Protein AF-A0A3C1Y4C7-F1 (afdb_monomer)

Solvent-accessible surface area (backbone atoms only — not comparable to full-atom values): 6800 Å² total; per-residue (Å²): 131,57,76,66,61,51,52,53,52,56,49,43,70,76,34,81,75,38,45,63,33,35,39,35,47,35,66,84,51,54,70,70,48,50,50,50,51,57,73,70,28,43,69,40,56,28,50,71,52,79,93,37,50,93,41,32,89,37,38,46,29,38,34,31,57,73,66,82,89,53,72,65,55,51,50,50,44,55,52,52,47,52,69,62,54,57,89,49,60,70,48,80,44,79,35,72,57,55,69,70,60,44,32,52,55,54,24,56,66,75,57,82,67,47,100,84,69,92

Sequence (118 aa):
MNPFSESVVDELRRLPDHGLTAIIEMARLKTDVRRQLMERFSGWPLLQRRELENLREIGPWLFAPSAQNNLQRQYDFLCDVADIAGDAICVWLTSAMSPPQLAEHLGNATTAKGPDGA

Structure (mmCIF, N/CA/C/O backbone):
data_AF-A0A3C1Y4C7-F1
#
_entry.id   AF-A0A3C1Y4C7-F1
#
loop_
_atom_site.group_PDB
_atom_site.id
_atom_site.type_symbol
_atom_site.label_atom_id
_atom_site.label_alt_id
_atom_site.label_comp_id
_atom_site.label_asym_id
_atom_site.label_entity_id
_atom_site.label_seq_id
_atom_site.pdbx_PDB_ins_code
_atom_site.Cartn_x
_atom_site.Cartn_y
_atom_site.Cartn_z
_atom_site.occupancy
_atom_site.B_iso_or_equiv
_atom_site.auth_seq_id
_atom_site.auth_comp_id
_atom_site.auth_asym_id
_atom_site.auth_atom_id
_atom_site.pdbx_PDB_model_num
ATOM 1 N N . MET A 1 1 ? 3.844 -20.714 -7.694 1.00 62.25 1 MET A N 1
ATOM 2 C CA . MET A 1 1 ? 3.335 -19.331 -7.617 1.00 62.25 1 MET A CA 1
ATOM 3 C C . MET A 1 1 ? 1.820 -19.423 -7.750 1.00 62.25 1 MET A C 1
ATOM 5 O O . MET A 1 1 ? 1.367 -20.349 -8.412 1.00 62.25 1 MET A O 1
ATOM 9 N N . ASN A 1 2 ? 1.028 -18.614 -7.041 1.00 82.00 2 ASN A N 1
ATOM 10 C CA . ASN A 1 2 ? -0.428 -18.666 -7.233 1.00 82.00 2 ASN A CA 1
ATOM 11 C C . ASN A 1 2 ? -0.803 -17.914 -8.538 1.00 82.00 2 ASN A C 1
ATOM 13 O O . ASN A 1 2 ? -0.028 -17.052 -8.967 1.00 82.00 2 ASN A O 1
ATOM 17 N N . PRO A 1 3 ? -1.959 -18.205 -9.170 1.00 87.56 3 PRO A N 1
ATOM 18 C CA . PRO A 1 3 ? -2.331 -17.591 -10.451 1.00 87.56 3 PRO A CA 1
ATOM 19 C C . PRO A 1 3 ? -2.416 -16.059 -10.405 1.00 87.56 3 PRO A C 1
ATOM 21 O O . PRO A 1 3 ? -2.168 -15.381 -11.399 1.00 87.56 3 PRO A O 1
ATOM 24 N N . PHE A 1 4 ? -2.746 -15.500 -9.238 1.00 87.12 4 PHE A N 1
ATOM 25 C CA . PHE A 1 4 ? -2.799 -14.057 -9.038 1.00 87.12 4 PHE A CA 1
ATOM 26 C C . PHE A 1 4 ? -1.399 -13.431 -9.108 1.00 87.12 4 PHE A C 1
ATOM 28 O O . PHE A 1 4 ? -1.180 -12.499 -9.879 1.00 87.12 4 PHE A O 1
ATOM 35 N N . SER A 1 5 ? -0.427 -13.976 -8.378 1.00 86.38 5 SER A N 1
ATOM 36 C CA . SER A 1 5 ? 0.955 -13.502 -8.387 1.00 86.38 5 SER A CA 1
ATOM 37 C C . SER A 1 5 ? 1.600 -13.615 -9.765 1.00 86.38 5 SER A C 1
ATOM 39 O O . SER A 1 5 ? 2.322 -12.705 -10.163 1.00 86.38 5 SER A O 1
ATOM 41 N N . GLU A 1 6 ? 1.294 -14.673 -10.520 1.00 89.75 6 GLU A N 1
ATOM 42 C CA . GLU A 1 6 ? 1.730 -14.799 -11.918 1.00 89.75 6 GLU A CA 1
ATOM 43 C C . GLU A 1 6 ? 1.168 -13.660 -12.777 1.00 89.75 6 GLU A C 1
ATOM 45 O O . GLU A 1 6 ? 1.924 -12.999 -13.489 1.00 89.75 6 GLU A O 1
ATOM 50 N N . SER A 1 7 ? -0.129 -13.356 -12.642 1.00 92.00 7 SER A N 1
ATOM 51 C CA . SER A 1 7 ? -0.765 -12.276 -13.406 1.00 92.00 7 SER A CA 1
ATOM 52 C C . SER A 1 7 ? -0.153 -10.895 -13.127 1.00 92.00 7 SER A C 1
ATOM 54 O O . SER A 1 7 ? 0.093 -10.139 -14.068 1.00 92.00 7 SER A O 1
ATOM 56 N N . VAL A 1 8 ? 0.175 -10.600 -11.862 1.00 90.81 8 VAL A N 1
ATOM 57 C CA . VAL A 1 8 ? 0.818 -9.340 -11.451 1.00 90.81 8 VAL A CA 1
ATOM 58 C C . VAL A 1 8 ? 2.234 -9.237 -12.021 1.00 90.81 8 VAL A C 1
ATOM 60 O O . VAL A 1 8 ? 2.617 -8.201 -12.563 1.00 90.81 8 VAL A O 1
ATOM 63 N N . VAL A 1 9 ? 3.021 -10.315 -11.946 1.00 90.62 9 VAL A N 1
ATOM 64 C CA . VAL A 1 9 ? 4.388 -10.344 -12.491 1.00 90.62 9 VAL A CA 1
ATOM 65 C C . VAL A 1 9 ? 4.382 -10.180 -14.010 1.00 90.62 9 VAL A C 1
ATOM 67 O O . VAL A 1 9 ? 5.215 -9.452 -14.555 1.00 90.62 9 VAL A O 1
ATOM 70 N N . ASP A 1 10 ? 3.449 -10.831 -14.702 1.00 92.69 10 ASP A N 1
ATOM 71 C CA . ASP A 1 10 ? 3.309 -10.714 -16.152 1.00 92.69 10 ASP A CA 1
ATOM 72 C C . ASP A 1 10 ? 2.906 -9.302 -16.581 1.00 92.69 10 ASP 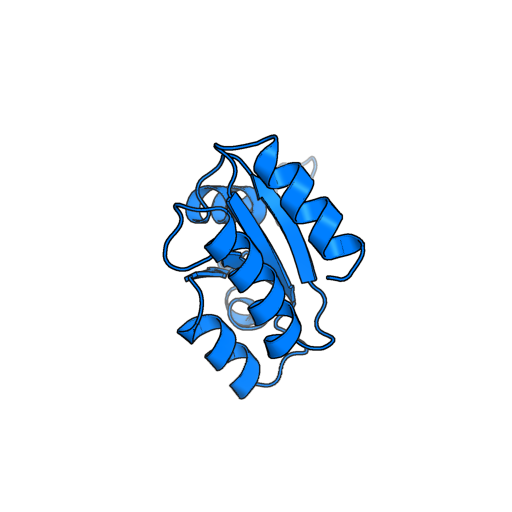A C 1
ATOM 74 O O . ASP A 1 10 ? 3.377 -8.814 -17.610 1.00 92.69 10 ASP A O 1
ATOM 78 N N . GLU A 1 11 ? 2.071 -8.625 -15.797 1.00 92.44 11 GLU A N 1
ATOM 79 C CA . GLU A 1 11 ? 1.728 -7.224 -16.019 1.00 92.44 11 GLU A CA 1
ATOM 80 C C . GLU A 1 11 ? 2.935 -6.301 -15.830 1.00 92.44 11 GLU A C 1
ATOM 82 O O . GLU A 1 11 ? 3.261 -5.535 -16.738 1.00 92.44 11 GLU A O 1
ATOM 87 N N . LEU A 1 12 ? 3.662 -6.429 -14.718 1.00 91.62 12 LEU A N 1
ATOM 88 C CA . LEU A 1 12 ? 4.873 -5.646 -14.452 1.00 91.62 12 LEU A CA 1
ATOM 89 C C . LEU A 1 12 ? 5.955 -5.865 -15.515 1.00 91.62 12 LEU A C 1
ATOM 91 O O . LEU A 1 12 ? 6.662 -4.933 -15.888 1.00 91.62 12 LEU A O 1
ATOM 95 N N . ARG A 1 13 ? 6.066 -7.081 -16.067 1.00 92.31 13 ARG A N 1
ATOM 96 C CA . ARG A 1 13 ? 6.992 -7.360 -17.174 1.00 92.31 13 ARG A CA 1
ATOM 97 C C . ARG A 1 13 ? 6.623 -6.588 -18.447 1.00 92.31 13 ARG A C 1
ATOM 99 O O . ARG A 1 13 ? 7.518 -6.219 -19.203 1.00 92.31 13 ARG A O 1
ATOM 106 N N . ARG A 1 14 ? 5.330 -6.348 -18.694 1.00 93.69 14 ARG A N 1
ATOM 107 C CA . ARG A 1 14 ? 4.845 -5.535 -19.825 1.00 93.69 14 ARG A CA 1
ATOM 108 C C . ARG A 1 14 ? 4.977 -4.030 -19.575 1.00 93.69 14 ARG A C 1
ATOM 110 O O . ARG A 1 14 ? 4.961 -3.268 -20.537 1.00 93.69 14 ARG A O 1
ATOM 117 N N . LEU A 1 15 ? 5.107 -3.616 -18.316 1.00 91.69 15 LEU A N 1
ATOM 118 C CA . LEU A 1 15 ? 5.131 -2.222 -17.874 1.00 91.69 15 LEU A CA 1
ATOM 119 C C . LEU A 1 15 ? 6.435 -1.915 -17.108 1.00 91.69 15 LEU A C 1
ATOM 121 O O . LEU A 1 15 ? 6.402 -1.734 -15.892 1.00 91.69 15 LEU A O 1
ATOM 125 N N . PRO A 1 16 ? 7.595 -1.841 -17.789 1.00 87.12 16 PRO A N 1
ATOM 126 C CA . PRO A 1 16 ? 8.902 -1.729 -17.130 1.00 87.12 16 PRO A CA 1
ATOM 127 C C . PRO A 1 16 ? 9.082 -0.441 -16.312 1.00 87.12 16 PRO A C 1
ATOM 129 O O . PRO A 1 16 ? 9.854 -0.435 -15.356 1.00 87.12 16 PRO A O 1
ATOM 132 N N . ASP A 1 17 ? 8.344 0.617 -16.655 1.00 89.88 17 ASP A N 1
ATOM 133 C CA . ASP A 1 17 ? 8.361 1.900 -15.943 1.00 89.88 17 ASP A CA 1
ATOM 134 C C . ASP A 1 17 ? 7.335 1.963 -14.795 1.00 89.88 17 ASP A C 1
ATOM 136 O O . ASP A 1 17 ? 7.155 3.017 -14.188 1.00 89.88 17 ASP A O 1
ATOM 140 N N . HIS A 1 18 ? 6.617 0.867 -14.517 1.00 92.50 18 HIS A N 1
ATOM 141 C CA . HIS A 1 18 ? 5.621 0.806 -13.447 1.00 92.50 18 HIS A CA 1
ATOM 142 C C . HIS A 1 18 ? 6.153 0.059 -12.222 1.00 92.50 18 HIS A C 1
ATOM 144 O O . HIS A 1 18 ? 6.844 -0.960 -12.312 1.00 92.50 18 HIS A O 1
ATOM 150 N N . GLY A 1 19 ? 5.781 0.570 -11.051 1.00 92.81 19 GLY A N 1
ATOM 151 C CA . GLY A 1 19 ? 6.015 -0.066 -9.764 1.00 92.81 19 GLY A CA 1
ATOM 152 C C . GLY A 1 19 ? 4.737 -0.663 -9.184 1.00 92.81 19 GLY A C 1
ATOM 153 O O . GLY A 1 19 ? 3.648 -0.104 -9.328 1.00 92.81 19 GLY A O 1
ATOM 154 N N . LEU A 1 20 ? 4.891 -1.783 -8.485 1.00 95.44 20 LEU A N 1
ATOM 155 C CA . LEU A 1 20 ? 3.868 -2.401 -7.660 1.00 95.44 20 LEU A CA 1
ATOM 156 C C . LEU A 1 20 ? 3.782 -1.694 -6.308 1.00 95.44 20 LEU A C 1
ATOM 158 O O . LEU A 1 20 ? 4.788 -1.487 -5.624 1.00 95.44 20 LEU A O 1
ATOM 162 N N . THR A 1 21 ? 2.558 -1.377 -5.911 1.00 96.56 21 THR A N 1
ATOM 163 C CA . THR A 1 21 ? 2.211 -0.860 -4.588 1.00 96.56 21 THR A CA 1
ATOM 164 C C . THR A 1 21 ? 1.007 -1.615 -4.036 1.00 96.56 21 THR A C 1
ATOM 166 O O . THR A 1 21 ? 0.255 -2.241 -4.789 1.00 96.56 21 THR A O 1
ATOM 169 N N . ALA A 1 22 ? 0.833 -1.575 -2.718 1.00 96.69 22 ALA A N 1
ATOM 170 C CA . ALA A 1 22 ? -0.294 -2.195 -2.033 1.00 96.69 22 ALA A CA 1
ATOM 171 C C . ALA A 1 22 ? -0.991 -1.177 -1.133 1.00 96.69 22 ALA A C 1
ATOM 173 O O . ALA A 1 22 ? -0.335 -0.534 -0.318 1.00 96.69 22 ALA A O 1
ATOM 174 N N . ILE A 1 23 ? -2.310 -1.048 -1.239 1.00 96.94 23 ILE A N 1
ATOM 175 C CA . ILE A 1 23 ? -3.120 -0.393 -0.212 1.00 96.94 23 ILE A CA 1
ATOM 176 C C . ILE A 1 23 ? -3.517 -1.457 0.802 1.00 96.94 23 ILE A C 1
ATOM 178 O O . ILE A 1 23 ? -4.119 -2.462 0.426 1.00 96.94 23 ILE A O 1
ATOM 182 N N . ILE A 1 24 ? -3.201 -1.232 2.073 1.00 96.62 24 ILE A N 1
ATOM 183 C CA . ILE A 1 24 ? -3.504 -2.156 3.167 1.00 96.62 24 ILE A CA 1
ATOM 184 C C . ILE A 1 24 ? -4.397 -1.443 4.182 1.00 96.62 24 ILE A C 1
ATOM 186 O O . ILE A 1 24 ? -4.063 -0.354 4.650 1.00 96.62 24 ILE A O 1
ATOM 190 N N . GLU A 1 25 ? -5.530 -2.060 4.521 1.00 94.75 25 GLU A N 1
ATOM 191 C CA . GLU A 1 25 ? -6.391 -1.614 5.622 1.00 94.75 25 GLU A CA 1
ATOM 192 C C . GLU A 1 25 ? -5.746 -1.965 6.968 1.00 94.75 25 GLU A C 1
ATOM 194 O O . GLU A 1 25 ? -5.671 -3.136 7.356 1.00 94.75 25 GLU A O 1
ATOM 199 N N . MET A 1 26 ? -5.286 -0.949 7.699 1.00 95.25 26 MET A N 1
ATOM 200 C CA . MET A 1 26 ? -4.533 -1.149 8.935 1.00 95.25 26 MET A CA 1
ATOM 201 C C . MET A 1 26 ? -5.444 -1.412 10.141 1.00 95.25 26 MET A C 1
ATOM 203 O O . MET A 1 26 ? -4.983 -1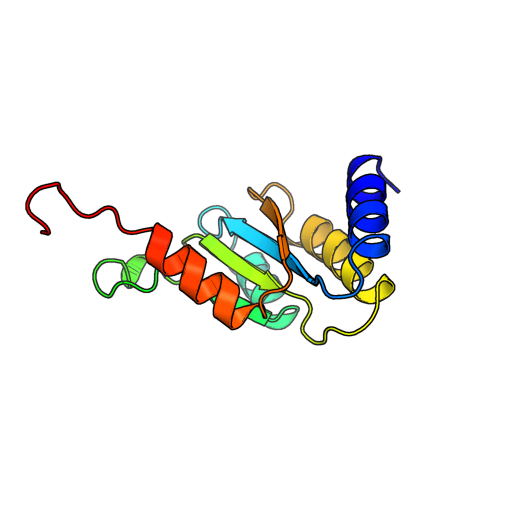.995 11.123 1.00 95.25 26 MET 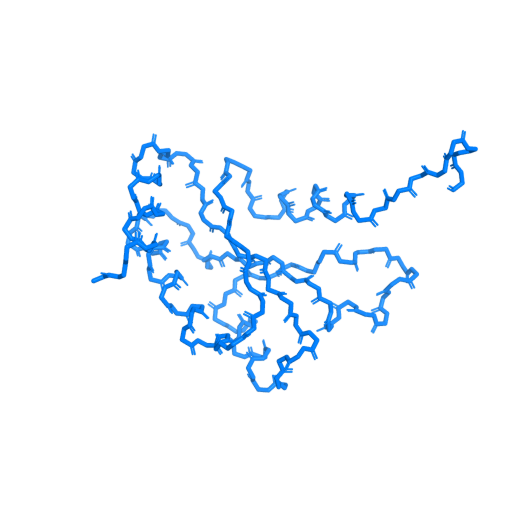A O 1
ATOM 207 N N . ALA A 1 27 ? -6.735 -1.059 10.095 1.00 92.31 27 ALA A N 1
ATOM 208 C CA . ALA A 1 27 ? -7.606 -1.016 11.275 1.00 92.31 27 ALA A CA 1
ATOM 209 C C . ALA A 1 27 ? -7.757 -2.379 11.957 1.00 92.31 27 ALA A C 1
ATOM 211 O O . ALA A 1 27 ? -7.844 -2.465 13.183 1.00 92.31 27 ALA A O 1
ATOM 212 N N . ARG A 1 28 ? -7.749 -3.451 11.160 1.00 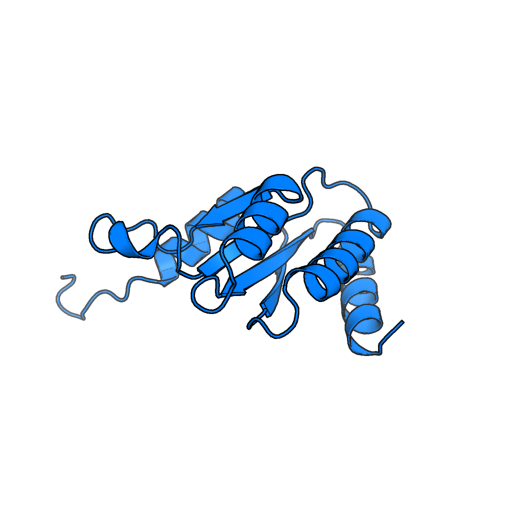87.94 28 ARG A N 1
ATOM 213 C CA . ARG A 1 28 ? -7.915 -4.834 11.630 1.00 87.94 28 ARG A CA 1
ATOM 214 C C . ARG A 1 28 ? -6.598 -5.518 11.985 1.00 87.94 28 ARG A C 1
ATOM 216 O O . ARG A 1 28 ? -6.616 -6.573 12.614 1.00 87.94 28 ARG A O 1
ATOM 223 N N . LEU A 1 29 ? -5.466 -4.919 11.624 1.00 93.38 29 LEU A N 1
ATOM 224 C CA . LEU A 1 29 ? -4.154 -5.464 11.939 1.00 93.38 29 LEU A CA 1
ATOM 225 C C . LEU A 1 29 ? -3.818 -5.262 13.415 1.00 93.38 29 LEU A C 1
ATOM 227 O O . LEU A 1 29 ? -4.070 -4.195 13.980 1.00 93.38 29 LEU A O 1
ATOM 231 N N . LYS A 1 30 ? -3.187 -6.270 14.022 1.00 93.38 30 LYS A N 1
ATOM 232 C CA . LYS A 1 30 ? -2.566 -6.147 15.348 1.00 93.38 30 LYS A CA 1
ATOM 233 C C . LYS A 1 30 ? -1.385 -5.178 15.282 1.00 93.38 30 LYS A C 1
ATOM 235 O O . LYS A 1 30 ? -0.713 -5.094 14.256 1.00 93.38 30 LYS A O 1
ATOM 240 N N . THR A 1 31 ? -1.083 -4.512 16.395 1.00 93.12 31 THR A N 1
ATOM 241 C CA . THR A 1 31 ? 0.007 -3.525 16.491 1.00 93.12 31 THR A CA 1
ATOM 242 C C . THR A 1 31 ? 1.351 -4.064 16.000 1.00 93.12 31 THR A C 1
ATOM 244 O O . THR A 1 31 ? 2.049 -3.374 15.262 1.00 93.12 31 THR A O 1
ATOM 247 N N . ASP A 1 32 ? 1.690 -5.310 16.337 1.00 94.81 32 ASP A N 1
ATOM 248 C CA . ASP A 1 32 ? 2.953 -5.925 15.912 1.00 94.81 32 ASP A CA 1
ATOM 249 C C . ASP A 1 32 ? 3.043 -6.100 14.395 1.00 94.81 32 ASP A C 1
ATOM 251 O O . ASP A 1 32 ? 4.084 -5.815 13.810 1.00 94.81 32 ASP A O 1
ATOM 255 N N . VAL A 1 33 ? 1.935 -6.480 13.751 1.00 95.00 33 VAL A N 1
ATOM 256 C CA . VAL A 1 33 ? 1.865 -6.634 12.291 1.00 95.00 33 VAL A CA 1
ATOM 257 C C . VAL A 1 33 ? 1.995 -5.277 11.601 1.00 95.00 33 VAL A C 1
ATOM 259 O O . VAL A 1 33 ? 2.742 -5.143 10.635 1.00 95.00 33 VAL A O 1
ATOM 262 N N . ARG A 1 34 ? 1.330 -4.237 12.126 1.00 95.12 34 ARG A N 1
ATOM 263 C CA . ARG A 1 34 ? 1.460 -2.870 11.591 1.00 95.12 34 ARG A CA 1
ATOM 264 C C . ARG A 1 34 ? 2.903 -2.384 11.654 1.00 95.12 34 ARG A C 1
ATOM 266 O O . ARG A 1 34 ? 3.423 -1.883 10.663 1.00 95.12 34 ARG A O 1
ATOM 273 N N . ARG A 1 35 ? 3.556 -2.574 12.803 1.00 94.62 35 ARG A N 1
ATOM 274 C CA . ARG A 1 35 ? 4.966 -2.226 12.994 1.00 94.62 35 ARG A CA 1
ATOM 275 C C . ARG A 1 35 ? 5.862 -2.977 12.012 1.00 94.62 35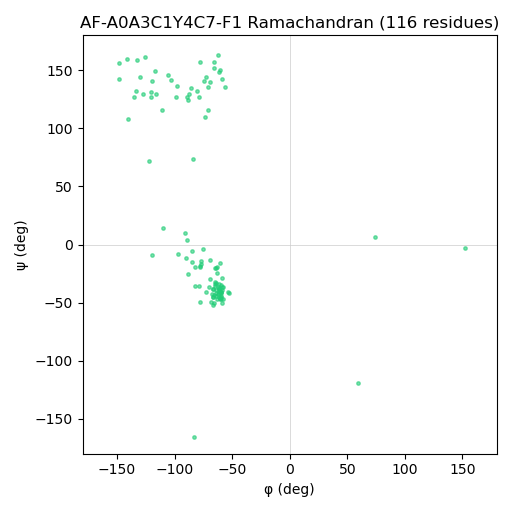 ARG A C 1
ATOM 277 O O . ARG A 1 35 ? 6.690 -2.345 11.370 1.00 94.62 35 ARG A O 1
ATOM 284 N N . GLN A 1 36 ? 5.651 -4.280 11.835 1.00 95.56 36 GLN A N 1
ATOM 285 C CA . GLN A 1 36 ? 6.427 -5.081 10.889 1.00 95.56 36 GLN A CA 1
ATOM 286 C C . GLN A 1 36 ? 6.298 -4.562 9.448 1.00 95.56 36 GLN A C 1
ATOM 288 O O . GLN A 1 36 ? 7.305 -4.457 8.751 1.00 95.56 36 GLN A O 1
ATOM 293 N N . LEU A 1 37 ? 5.092 -4.180 9.010 1.00 95.12 37 LEU A N 1
ATOM 294 C CA . LEU A 1 37 ? 4.882 -3.560 7.694 1.00 95.12 37 LEU A CA 1
ATOM 295 C C . LEU A 1 37 ? 5.649 -2.236 7.558 1.00 95.12 37 LEU A C 1
ATOM 297 O O . LEU A 1 37 ? 6.314 -2.016 6.548 1.00 95.12 37 LEU A O 1
ATOM 301 N N . MET A 1 38 ? 5.589 -1.377 8.580 1.00 93.75 38 MET A N 1
ATOM 302 C CA . MET A 1 38 ? 6.261 -0.069 8.590 1.00 93.75 38 MET A CA 1
ATOM 303 C C . MET A 1 38 ? 7.791 -0.167 8.670 1.00 93.75 38 MET A C 1
ATOM 305 O O . MET A 1 38 ? 8.484 0.714 8.172 1.00 93.75 38 MET A O 1
ATOM 309 N N . GLU A 1 39 ? 8.328 -1.216 9.294 1.00 94.31 39 GLU A N 1
ATOM 310 C CA . GLU A 1 39 ? 9.771 -1.479 9.358 1.00 94.31 39 GLU A CA 1
ATOM 311 C C . GLU A 1 39 ? 10.296 -2.104 8.059 1.00 94.31 39 GLU A C 1
ATOM 313 O O . GLU A 1 39 ? 11.423 -1.830 7.639 1.00 94.31 39 GLU A O 1
ATOM 318 N N . ARG A 1 40 ? 9.491 -2.959 7.417 1.00 94.38 40 ARG A N 1
ATOM 319 C CA . ARG A 1 40 ? 9.899 -3.718 6.231 1.00 94.38 40 ARG A CA 1
ATOM 320 C C . ARG A 1 40 ? 9.794 -2.906 4.942 1.00 94.38 40 ARG A C 1
ATOM 322 O O . ARG A 1 40 ? 10.636 -3.082 4.059 1.00 94.38 40 ARG A O 1
ATOM 329 N N . PHE A 1 41 ? 8.789 -2.041 4.833 1.00 95.50 41 PHE A N 1
ATOM 330 C CA . PHE A 1 41 ? 8.421 -1.353 3.596 1.00 95.50 41 PHE A CA 1
ATOM 331 C C . PHE A 1 41 ? 8.362 0.162 3.767 1.00 95.50 41 PHE A C 1
ATOM 333 O O . PHE A 1 41 ? 8.207 0.683 4.868 1.00 95.50 41 PHE A O 1
ATOM 340 N N . SER A 1 42 ? 8.421 0.888 2.651 1.00 95.31 42 SER A N 1
ATOM 341 C CA . SER A 1 42 ? 8.059 2.305 2.656 1.00 95.31 42 SER A CA 1
ATOM 342 C C . SER A 1 42 ? 6.539 2.434 2.641 1.00 95.31 42 SER A C 1
ATOM 344 O O . SER A 1 42 ? 5.888 1.832 1.788 1.00 95.31 42 SER A O 1
ATOM 346 N N . GLY A 1 43 ? 5.986 3.194 3.587 1.00 95.56 43 GLY A N 1
ATOM 347 C CA . GLY A 1 43 ? 4.545 3.344 3.776 1.00 95.56 43 GLY A CA 1
ATOM 348 C C . GLY A 1 43 ? 4.106 4.803 3.869 1.00 95.56 43 GLY A C 1
ATOM 349 O O . GLY A 1 43 ? 4.809 5.632 4.449 1.00 95.56 43 GLY A O 1
ATOM 350 N N . TRP A 1 44 ? 2.926 5.104 3.328 1.00 96.25 44 TRP A N 1
ATOM 351 C CA . TRP A 1 44 ? 2.313 6.431 3.344 1.00 96.25 44 TRP A CA 1
ATOM 352 C C . TRP A 1 44 ? 0.828 6.332 3.721 1.00 96.25 44 TRP A C 1
ATOM 354 O O . TRP A 1 44 ? 0.085 5.603 3.058 1.00 96.25 44 TRP A O 1
ATOM 364 N N . PRO A 1 45 ? 0.350 7.074 4.736 1.00 95.56 45 PRO A N 1
ATOM 365 C CA . PRO A 1 45 ? -1.069 7.102 5.066 1.00 95.56 45 PRO A CA 1
ATOM 366 C C . PRO A 1 45 ? -1.872 7.823 3.975 1.00 95.56 45 PRO A C 1
ATOM 368 O O . PRO A 1 45 ? -1.454 8.871 3.470 1.00 95.56 45 PRO A O 1
ATOM 371 N N . LEU A 1 46 ? -3.056 7.297 3.651 1.00 95.44 46 LEU A N 1
ATOM 372 C CA . LEU A 1 46 ? -3.946 7.910 2.656 1.00 95.44 46 LEU A CA 1
ATOM 373 C C . LEU A 1 46 ? -4.901 8.946 3.267 1.00 95.44 46 LEU A C 1
ATOM 375 O O . LEU A 1 46 ? -5.309 9.888 2.593 1.00 95.44 46 LEU A O 1
ATOM 379 N N . LEU A 1 47 ? -5.215 8.835 4.561 1.00 93.62 47 LEU A N 1
ATOM 380 C CA . LEU A 1 47 ? -6.057 9.802 5.276 1.00 93.62 47 LEU A CA 1
ATOM 381 C C . LEU A 1 47 ? -5.221 10.995 5.772 1.00 93.62 47 LEU A C 1
ATOM 383 O O . LEU A 1 47 ? -4.891 11.115 6.952 1.00 93.62 47 LEU A O 1
ATOM 387 N N . GLN A 1 48 ? -4.827 11.873 4.846 1.00 88.06 48 GLN A N 1
ATOM 388 C CA . GLN A 1 48 ? -3.922 12.999 5.135 1.00 88.06 48 GLN A CA 1
ATOM 389 C C . GLN A 1 48 ? -4.631 14.251 5.675 1.00 88.06 48 GLN A C 1
ATOM 391 O O . GLN A 1 48 ? -3.982 15.134 6.238 1.00 88.06 48 GLN A O 1
ATOM 396 N N . ARG A 1 49 ? -5.960 14.327 5.539 1.00 87.31 49 ARG A N 1
ATOM 397 C CA . ARG A 1 49 ? -6.782 15.435 6.045 1.00 87.31 49 ARG A CA 1
ATOM 398 C C . ARG A 1 49 ? -6.631 15.590 7.559 1.00 87.31 49 ARG A C 1
ATOM 400 O O . ARG A 1 49 ? -6.537 14.600 8.285 1.00 87.31 49 ARG A O 1
ATOM 407 N N . ARG A 1 50 ? -6.613 16.837 8.037 1.00 88.94 50 ARG A N 1
ATOM 408 C CA . ARG A 1 50 ? -6.438 17.152 9.464 1.00 88.94 50 ARG A CA 1
ATOM 409 C C . ARG A 1 50 ? -7.578 16.573 10.301 1.00 88.94 50 ARG A C 1
ATOM 411 O O . ARG A 1 50 ? -7.360 16.091 11.404 1.00 88.94 50 ARG A O 1
ATOM 418 N N . GLU A 1 51 ? -8.779 16.582 9.747 1.00 88.75 51 GLU A N 1
ATOM 419 C CA . GLU A 1 51 ? -10.015 16.095 10.352 1.00 88.75 51 GLU A CA 1
ATOM 420 C C . GLU A 1 51 ? -9.991 14.580 10.603 1.00 88.75 51 GLU A C 1
ATOM 422 O O . GLU A 1 51 ? -10.747 14.086 11.433 1.00 88.75 51 GLU A O 1
ATOM 427 N N . LEU A 1 52 ? -9.115 13.851 9.903 1.00 89.62 52 LEU A N 1
ATOM 428 C CA . LEU A 1 52 ? -8.963 12.397 9.992 1.00 89.62 52 LEU A CA 1
ATOM 429 C C . LEU A 1 52 ? -7.643 11.987 10.657 1.00 89.62 52 LEU A C 1
ATOM 431 O O . LEU A 1 52 ? -7.239 10.828 10.576 1.00 89.62 52 LEU A O 1
ATOM 435 N N . GLU A 1 53 ? -6.949 12.920 11.310 1.00 90.81 53 GLU A N 1
ATOM 436 C CA . GLU A 1 53 ? -5.641 12.667 11.919 1.00 90.81 53 GLU A CA 1
ATOM 437 C C . GLU A 1 53 ? -5.675 11.529 12.948 1.00 90.81 53 GLU A C 1
ATOM 439 O O . GLU A 1 53 ? -4.768 10.700 12.978 1.00 90.81 53 GLU A O 1
ATOM 444 N N . ASN A 1 54 ? -6.760 11.417 13.716 1.00 91.00 54 ASN A N 1
ATOM 445 C CA . ASN A 1 54 ? -6.974 10.335 14.681 1.00 91.00 54 ASN A CA 1
ATOM 446 C C . ASN A 1 54 ? -7.094 8.946 14.029 1.00 91.00 54 ASN A C 1
ATOM 448 O O . ASN A 1 54 ? -6.921 7.937 14.708 1.00 91.00 54 ASN A O 1
ATOM 452 N N . LEU A 1 55 ? -7.405 8.884 12.731 1.00 91.44 55 LEU A N 1
ATOM 453 C CA . LEU A 1 55 ? -7.484 7.645 11.962 1.00 91.44 55 LEU A CA 1
ATOM 454 C C . LEU A 1 55 ? -6.203 7.365 11.174 1.00 91.44 55 LEU A C 1
ATOM 456 O O . LEU A 1 55 ? -6.070 6.283 10.614 1.00 91.44 55 LEU A O 1
ATOM 460 N N . ARG A 1 56 ? -5.245 8.296 11.120 1.00 91.38 56 ARG A N 1
ATOM 461 C CA . ARG A 1 56 ? -4.083 8.201 10.227 1.00 91.38 56 ARG A CA 1
ATOM 462 C C . ARG A 1 56 ? -3.243 6.949 10.468 1.00 91.38 56 ARG A C 1
ATOM 464 O O . ARG A 1 56 ? -2.800 6.337 9.508 1.00 91.38 56 ARG A O 1
ATOM 471 N N . GLU A 1 57 ? -3.057 6.538 11.719 1.00 89.69 57 GLU A N 1
ATOM 472 C CA . GLU A 1 57 ? -2.265 5.348 12.076 1.00 89.69 57 GLU A CA 1
ATOM 473 C C . GLU A 1 57 ? -3.002 4.020 11.856 1.00 89.69 57 GLU A C 1
ATOM 475 O O . GLU A 1 57 ? -2.384 2.955 11.834 1.00 89.69 57 GLU A O 1
ATOM 480 N N . ILE A 1 58 ? -4.332 4.066 11.745 1.00 91.12 58 ILE A N 1
ATOM 481 C CA . ILE A 1 58 ? -5.180 2.871 11.716 1.00 91.12 58 ILE A CA 1
ATOM 482 C C . ILE A 1 58 ? -5.996 2.747 10.430 1.00 91.12 58 ILE A C 1
ATOM 484 O O . ILE A 1 58 ? -6.634 1.727 10.247 1.00 91.12 58 ILE A O 1
ATOM 488 N N . GLY A 1 59 ? -6.012 3.762 9.572 1.00 92.56 59 GLY A N 1
ATOM 489 C CA . GLY A 1 59 ? -6.714 3.750 8.294 1.00 92.56 59 GLY A CA 1
ATOM 490 C C . GLY A 1 59 ? -5.898 3.083 7.184 1.00 92.56 59 GLY A C 1
ATOM 491 O O . GLY A 1 59 ? -4.890 2.431 7.455 1.00 92.56 59 GLY A O 1
ATOM 492 N N . PRO A 1 60 ? -6.290 3.263 5.915 1.00 95.06 60 PRO A N 1
ATOM 493 C CA . PRO A 1 60 ? -5.577 2.681 4.790 1.00 95.06 60 PRO A CA 1
ATOM 494 C C . PRO A 1 60 ? -4.222 3.356 4.551 1.00 95.06 60 PRO A C 1
ATOM 496 O O . PRO A 1 60 ? -4.099 4.588 4.542 1.00 95.06 60 PRO A O 1
ATOM 499 N N . TRP A 1 61 ? -3.207 2.528 4.318 1.00 97.00 61 TRP A N 1
ATOM 500 C CA . TRP A 1 61 ? -1.850 2.946 3.967 1.00 97.00 61 TRP A CA 1
ATOM 501 C C . TRP A 1 61 ? -1.468 2.390 2.604 1.00 97.00 61 TRP A C 1
ATOM 503 O O . TRP A 1 61 ? -1.775 1.241 2.299 1.00 97.00 61 TRP A O 1
ATOM 513 N N . LEU A 1 62 ? -0.768 3.192 1.806 1.00 97.56 62 LEU A N 1
ATOM 514 C CA . LEU A 1 62 ? -0.071 2.722 0.616 1.00 97.56 62 LEU A CA 1
ATOM 515 C C . LEU A 1 62 ? 1.327 2.255 1.018 1.00 97.56 62 LEU A C 1
ATOM 517 O O . LEU A 1 62 ? 2.062 3.012 1.644 1.00 97.56 62 LEU A O 1
ATOM 521 N N . PHE A 1 63 ? 1.712 1.053 0.613 1.00 97.06 63 PHE A N 1
ATOM 522 C CA . PHE A 1 63 ? 3.048 0.503 0.787 1.00 97.06 63 PHE A CA 1
ATOM 523 C C . PHE A 1 63 ? 3.716 0.235 -0.556 1.00 97.06 63 PHE A C 1
ATOM 525 O O . PHE A 1 63 ? 3.061 -0.103 -1.545 1.00 97.06 63 PHE A O 1
ATOM 532 N N . ALA A 1 64 ? 5.038 0.360 -0.570 1.00 95.81 64 ALA A N 1
ATOM 533 C CA . ALA A 1 64 ? 5.885 0.029 -1.704 1.00 95.81 64 ALA A CA 1
ATOM 534 C C . ALA A 1 64 ? 7.198 -0.621 -1.233 1.00 95.81 64 ALA A C 1
ATOM 536 O O . ALA A 1 64 ? 7.614 -0.413 -0.085 1.00 95.81 64 ALA A O 1
ATOM 537 N N . PRO A 1 65 ? 7.904 -1.351 -2.117 1.00 92.81 65 PRO A N 1
ATOM 538 C CA . PRO A 1 65 ? 9.247 -1.831 -1.823 1.00 92.81 65 PRO A CA 1
ATOM 539 C C . PRO A 1 65 ? 10.175 -0.662 -1.460 1.00 92.81 65 PRO A C 1
ATOM 541 O O . PRO A 1 65 ? 10.216 0.343 -2.170 1.00 92.81 65 PRO A O 1
ATOM 544 N N . SER A 1 66 ? 10.977 -0.818 -0.404 1.00 81.81 66 SER A N 1
ATOM 545 C CA . SER A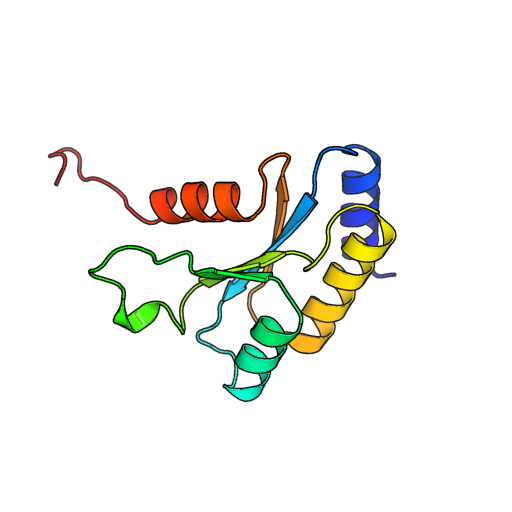 1 66 ? 11.868 0.231 0.131 1.00 81.81 66 SER A CA 1
ATOM 546 C C . SER A 1 66 ? 12.967 0.669 -0.846 1.00 81.81 66 SER A C 1
ATOM 548 O O . SER A 1 66 ? 13.549 1.740 -0.705 1.00 81.81 66 SER A O 1
ATOM 550 N N . ALA A 1 67 ? 13.255 -0.160 -1.851 1.00 73.44 67 ALA A N 1
ATOM 551 C CA . ALA A 1 67 ? 14.106 0.178 -2.980 1.00 73.44 67 ALA A CA 1
ATOM 552 C C . ALA A 1 67 ? 13.505 -0.416 -4.258 1.00 73.44 67 ALA A C 1
ATOM 554 O O . ALA A 1 67 ? 13.565 -1.631 -4.476 1.00 73.44 67 ALA A O 1
ATOM 555 N N . GLN A 1 68 ? 12.956 0.439 -5.121 1.00 66.94 68 GLN A N 1
ATOM 556 C CA . GLN A 1 68 ? 12.586 0.036 -6.476 1.00 66.94 68 GLN A CA 1
ATOM 557 C C . GLN A 1 68 ? 13.851 -0.317 -7.272 1.00 66.94 68 GLN A C 1
ATOM 559 O O . GLN A 1 68 ? 14.947 0.054 -6.854 1.00 66.94 68 GLN A O 1
ATOM 564 N N . ASN A 1 69 ? 13.710 -1.126 -8.330 1.00 66.94 69 ASN A N 1
ATOM 565 C CA . ASN A 1 69 ? 14.555 -1.143 -9.547 1.00 66.94 69 ASN A CA 1
ATOM 566 C C . ASN A 1 69 ? 14.609 -2.518 -10.242 1.00 66.94 69 ASN A C 1
ATOM 568 O O . ASN A 1 69 ? 15.231 -2.620 -11.295 1.00 66.94 69 ASN A O 1
ATOM 572 N N . ASN A 1 70 ? 13.987 -3.587 -9.721 1.00 85.19 70 ASN A N 1
ATOM 573 C CA . ASN A 1 70 ? 13.864 -4.830 -10.496 1.00 85.19 70 ASN A CA 1
ATOM 574 C C . ASN A 1 70 ? 12.586 -5.627 -10.189 1.00 85.19 70 ASN A C 1
ATOM 576 O O . ASN A 1 70 ? 11.996 -5.499 -9.118 1.00 85.19 70 ASN A O 1
ATOM 580 N N . LEU A 1 71 ? 12.176 -6.451 -11.157 1.00 90.50 71 LEU A N 1
ATOM 581 C CA . LEU A 1 71 ? 10.970 -7.283 -11.100 1.00 90.50 71 LEU A CA 1
ATOM 582 C C . LEU A 1 71 ? 10.984 -8.264 -9.916 1.00 90.50 71 LEU A C 1
ATOM 584 O O . LEU A 1 71 ? 9.950 -8.474 -9.291 1.00 90.50 71 LEU A O 1
ATOM 588 N N . GLN A 1 72 ? 12.156 -8.813 -9.575 1.00 90.06 72 GLN A N 1
ATOM 589 C CA . GLN A 1 72 ? 12.300 -9.745 -8.454 1.00 90.06 72 GLN A CA 1
ATOM 590 C C . GLN A 1 72 ? 11.893 -9.096 -7.130 1.00 90.06 72 GLN A C 1
ATOM 592 O O . GLN A 1 72 ? 11.094 -9.663 -6.404 1.00 90.06 72 GLN A O 1
ATOM 597 N N . ARG A 1 73 ? 12.351 -7.872 -6.845 1.00 90.56 73 ARG A N 1
ATOM 598 C CA . ARG A 1 73 ? 11.979 -7.158 -5.614 1.00 90.56 73 ARG A CA 1
ATOM 599 C C . ARG A 1 73 ? 10.493 -6.825 -5.541 1.00 90.56 73 ARG A C 1
ATOM 601 O O . ARG A 1 73 ? 9.941 -6.766 -4.450 1.00 90.56 73 ARG A O 1
ATOM 608 N N . GLN A 1 74 ? 9.851 -6.581 -6.682 1.00 91.88 74 GLN A N 1
ATOM 609 C CA . GLN A 1 74 ? 8.405 -6.355 -6.723 1.00 91.88 74 GLN A CA 1
ATOM 610 C C . GLN A 1 74 ? 7.634 -7.648 -6.433 1.00 91.88 74 GLN A C 1
ATOM 612 O O . GLN A 1 74 ? 6.626 -7.621 -5.732 1.00 91.88 74 GLN A O 1
ATOM 617 N N . TYR A 1 75 ? 8.140 -8.784 -6.915 1.00 91.75 75 TYR A N 1
ATOM 618 C CA . TYR A 1 75 ? 7.613 -10.096 -6.560 1.00 91.75 75 TYR A CA 1
ATOM 619 C C . TYR A 1 75 ? 7.845 -10.434 -5.080 1.00 91.75 75 TYR A C 1
ATOM 621 O O . TYR A 1 75 ? 6.914 -10.856 -4.402 1.00 91.75 75 TYR A O 1
ATOM 629 N N . ASP A 1 76 ? 9.046 -10.185 -4.556 1.00 92.56 76 ASP A N 1
ATOM 630 C CA . ASP A 1 76 ? 9.358 -10.402 -3.140 1.00 92.56 76 ASP A CA 1
ATOM 631 C C . ASP A 1 76 ? 8.447 -9.545 -2.249 1.00 92.56 76 ASP A C 1
ATOM 633 O O . ASP A 1 76 ? 7.918 -10.031 -1.259 1.00 92.56 76 ASP A O 1
ATOM 637 N N . PHE A 1 77 ? 8.181 -8.293 -2.640 1.00 94.25 77 PHE A N 1
ATOM 638 C CA . PHE A 1 77 ? 7.211 -7.427 -1.965 1.00 94.25 77 PHE A CA 1
ATOM 639 C C . PHE A 1 77 ? 5.798 -8.021 -1.955 1.00 94.25 77 PHE A C 1
ATOM 641 O O . PHE A 1 77 ? 5.144 -8.014 -0.914 1.00 94.25 77 PHE A O 1
ATOM 648 N N . LEU A 1 78 ? 5.338 -8.559 -3.088 1.00 93.31 78 LEU A N 1
ATOM 649 C CA . LEU A 1 78 ? 4.040 -9.225 -3.184 1.00 93.31 78 LEU A CA 1
ATOM 650 C C . LEU A 1 78 ? 3.927 -10.400 -2.203 1.00 93.31 78 LEU A C 1
ATOM 652 O O . LEU A 1 78 ? 2.923 -10.520 -1.499 1.00 93.31 78 LEU A O 1
ATOM 656 N N . CYS A 1 79 ? 4.955 -11.247 -2.146 1.00 92.31 79 CYS A N 1
ATOM 657 C CA . CYS A 1 79 ? 5.007 -12.385 -1.231 1.00 92.31 79 CYS A CA 1
ATOM 658 C C . CYS A 1 79 ? 5.088 -11.941 0.234 1.00 92.31 79 CYS A C 1
ATOM 660 O O . CYS A 1 79 ? 4.247 -12.343 1.033 1.00 92.31 79 CYS A O 1
ATOM 662 N N . ASP A 1 80 ? 6.036 -11.064 0.572 1.00 94.38 80 ASP A N 1
ATOM 663 C CA . ASP A 1 80 ? 6.265 -10.619 1.947 1.00 94.38 80 ASP A CA 1
ATOM 664 C C . ASP A 1 80 ? 5.021 -9.917 2.525 1.00 94.38 80 ASP A C 1
ATOM 666 O O . ASP A 1 80 ? 4.674 -10.125 3.684 1.00 94.38 80 ASP A O 1
ATOM 670 N N . VAL A 1 81 ? 4.312 -9.094 1.739 1.00 93.69 81 VAL A N 1
ATOM 671 C CA . VAL A 1 81 ? 3.060 -8.464 2.196 1.00 93.69 81 VAL A CA 1
ATOM 672 C C . VAL A 1 81 ? 1.974 -9.505 2.438 1.00 93.69 81 VAL A C 1
ATOM 674 O O . VAL A 1 81 ? 1.282 -9.402 3.446 1.00 93.69 81 VAL A O 1
ATOM 677 N N . ALA A 1 82 ? 1.813 -10.493 1.552 1.00 89.88 82 ALA A N 1
ATOM 678 C CA . ALA A 1 82 ? 0.817 -11.547 1.743 1.00 89.88 82 ALA A CA 1
ATOM 679 C C . ALA A 1 82 ? 1.089 -12.357 3.024 1.00 89.88 82 ALA A C 1
ATOM 681 O O . ALA A 1 82 ? 0.155 -12.675 3.759 1.00 89.88 82 ALA A O 1
ATOM 682 N N . ASP A 1 83 ? 2.363 -12.618 3.327 1.00 92.25 83 ASP A N 1
ATOM 683 C CA . ASP A 1 83 ? 2.776 -13.341 4.531 1.00 92.25 83 ASP A CA 1
ATOM 684 C C . ASP A 1 83 ? 2.608 -12.500 5.809 1.00 92.25 83 ASP A C 1
ATOM 686 O O . ASP A 1 83 ? 2.155 -13.010 6.835 1.00 92.25 83 ASP A O 1
ATOM 690 N N . ILE A 1 84 ? 2.951 -11.206 5.766 1.00 94.06 84 ILE A N 1
ATOM 691 C CA . ILE A 1 84 ? 2.895 -10.313 6.935 1.00 94.06 84 ILE A CA 1
ATOM 692 C C . ILE A 1 84 ? 1.460 -9.859 7.223 1.00 94.06 84 ILE A C 1
ATOM 694 O O . ILE A 1 84 ? 1.013 -9.909 8.369 1.00 94.06 84 ILE A O 1
ATOM 698 N N . ALA A 1 85 ? 0.739 -9.378 6.208 1.00 89.38 85 ALA A N 1
ATOM 699 C CA . ALA A 1 85 ? -0.579 -8.766 6.373 1.00 89.38 85 ALA A CA 1
ATOM 700 C C . ALA A 1 85 ? -1.697 -9.800 6.600 1.00 89.38 85 ALA A C 1
ATOM 702 O O . ALA A 1 85 ? -2.769 -9.438 7.089 1.00 89.38 85 ALA A O 1
ATOM 703 N N . GLY A 1 86 ? -1.448 -11.079 6.297 1.00 86.44 86 GLY A N 1
ATOM 704 C CA . GLY A 1 86 ? -2.369 -12.177 6.574 1.00 86.44 86 GLY A CA 1
ATOM 705 C C . GLY A 1 86 ? -3.721 -12.001 5.879 1.00 86.44 86 GLY A C 1
ATOM 706 O O . GLY A 1 86 ? -3.798 -11.957 4.656 1.00 86.44 86 GLY A O 1
ATOM 707 N N . ASP A 1 87 ? -4.799 -11.917 6.664 1.00 84.62 87 ASP A N 1
ATOM 708 C CA . ASP A 1 87 ? -6.180 -11.766 6.182 1.00 84.62 87 ASP A CA 1
ATOM 709 C C . ASP A 1 87 ? -6.633 -10.302 6.031 1.00 84.62 87 ASP A C 1
ATOM 711 O O . ASP A 1 87 ? -7.822 -10.033 5.826 1.00 84.62 87 ASP A O 1
ATOM 715 N N . ALA A 1 88 ? -5.711 -9.341 6.144 1.00 89.06 88 ALA A N 1
ATOM 716 C CA . ALA A 1 88 ? -6.029 -7.941 5.913 1.00 89.06 88 ALA A CA 1
ATOM 717 C C . ALA A 1 88 ? -6.529 -7.698 4.487 1.00 89.06 88 ALA A C 1
ATOM 719 O O . ALA A 1 88 ? -6.147 -8.365 3.525 1.00 89.06 88 ALA A O 1
ATOM 720 N N . ILE A 1 89 ? -7.382 -6.683 4.348 1.00 90.69 89 ILE A N 1
ATOM 721 C CA . ILE A 1 89 ? -7.820 -6.235 3.030 1.00 90.69 89 ILE A CA 1
ATOM 722 C C . ILE A 1 89 ? -6.628 -5.548 2.363 1.00 90.69 89 ILE A C 1
ATOM 724 O O . ILE A 1 89 ? -6.165 -4.504 2.831 1.00 90.69 89 ILE A O 1
ATOM 728 N N . CYS A 1 90 ? -6.162 -6.144 1.267 1.00 92.44 90 CYS A N 1
ATOM 729 C CA . CYS A 1 90 ? -5.076 -5.633 0.444 1.00 92.44 90 CYS A CA 1
ATOM 730 C C . CYS A 1 90 ? -5.563 -5.396 -0.988 1.00 92.44 90 CYS A C 1
ATOM 732 O O . CYS A 1 90 ? -6.167 -6.276 -1.603 1.00 92.44 90 CYS A O 1
ATOM 734 N N . VAL A 1 91 ? -5.266 -4.218 -1.529 1.00 93.06 91 VAL A N 1
ATOM 735 C CA . VAL A 1 91 ? -5.507 -3.870 -2.934 1.00 93.06 91 VAL A CA 1
ATOM 736 C C . VAL A 1 91 ? -4.168 -3.618 -3.606 1.00 93.06 91 VAL A C 1
ATOM 738 O O . VAL A 1 91 ? -3.359 -2.844 -3.105 1.00 93.06 91 VAL A O 1
ATOM 741 N N . TRP A 1 92 ? -3.944 -4.258 -4.747 1.00 94.69 92 TRP A N 1
ATOM 742 C CA . TRP A 1 92 ? -2.702 -4.158 -5.510 1.00 94.69 92 TRP A CA 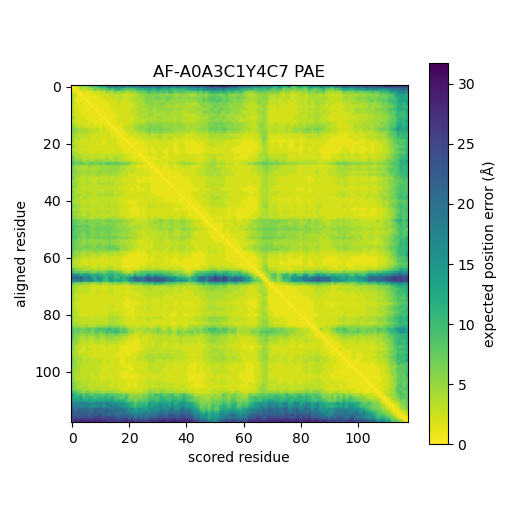1
ATOM 743 C C . TRP A 1 92 ? -2.849 -3.157 -6.649 1.00 94.69 92 TRP A C 1
ATOM 745 O O . TRP A 1 92 ? -3.864 -3.159 -7.343 1.00 94.69 92 TRP A O 1
ATOM 755 N N . LEU A 1 93 ? -1.836 -2.312 -6.838 1.00 94.81 93 LEU A N 1
ATOM 756 C CA . LEU A 1 93 ? -1.813 -1.283 -7.874 1.00 94.81 93 LEU A CA 1
ATOM 757 C C . LEU A 1 93 ? -0.472 -1.292 -8.608 1.00 94.81 93 LEU A C 1
ATOM 759 O O . LEU A 1 93 ? 0.587 -1.245 -7.979 1.00 94.81 93 LEU A O 1
ATOM 763 N N . THR A 1 94 ? -0.529 -1.279 -9.935 1.00 93.62 94 THR A N 1
ATOM 764 C CA . THR A 1 94 ? 0.596 -1.008 -10.832 1.00 93.62 94 THR A CA 1
ATOM 765 C C . THR A 1 94 ? 0.509 0.453 -11.281 1.00 93.62 94 THR A C 1
ATOM 767 O O . THR A 1 94 ? -0.539 0.923 -11.720 1.00 93.62 94 THR A O 1
ATOM 770 N N . SER A 1 95 ? 1.586 1.225 -11.125 1.00 93.62 95 SER A N 1
ATOM 771 C CA . SER A 1 95 ? 1.572 2.650 -11.484 1.00 93.62 95 SER A CA 1
ATOM 772 C C . SER A 1 95 ? 2.931 3.144 -11.955 1.00 93.62 95 SER A C 1
ATOM 774 O O . SER A 1 95 ? 3.958 2.759 -11.402 1.00 93.62 95 SER A O 1
ATOM 776 N N . ALA A 1 96 ? 2.923 4.035 -12.949 1.00 93.06 96 ALA A N 1
ATOM 777 C CA . ALA A 1 96 ? 4.094 4.804 -13.368 1.00 93.06 96 ALA A CA 1
ATOM 778 C C . ALA A 1 96 ? 4.414 5.975 -12.419 1.00 93.06 96 ALA A C 1
ATOM 780 O O . ALA A 1 96 ? 5.484 6.575 -12.510 1.00 93.06 96 ALA A O 1
ATOM 781 N N . MET A 1 97 ? 3.488 6.349 -11.527 1.00 94.50 97 MET A N 1
ATOM 782 C CA . MET A 1 97 ? 3.756 7.375 -10.518 1.00 94.50 97 MET A CA 1
ATOM 783 C C . MET A 1 97 ? 4.693 6.816 -9.450 1.00 94.50 97 MET A C 1
ATOM 785 O O . MET A 1 97 ? 4.567 5.659 -9.044 1.00 94.50 97 MET A O 1
ATOM 789 N N . SER A 1 98 ? 5.587 7.657 -8.925 1.00 93.69 98 SER A N 1
ATOM 790 C CA . SER A 1 98 ? 6.344 7.264 -7.736 1.00 93.69 98 SER A CA 1
ATOM 791 C C . SER A 1 98 ? 5.384 7.010 -6.561 1.00 93.69 98 SER A C 1
ATOM 793 O O . SER A 1 98 ? 4.348 7.680 -6.466 1.00 93.69 98 SER A O 1
ATOM 795 N N . PRO A 1 99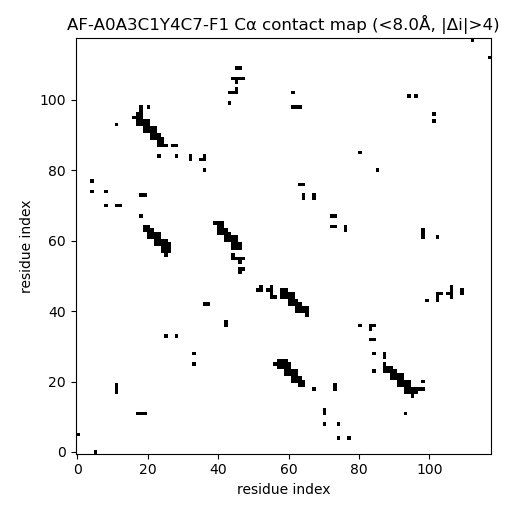 ? 5.700 6.088 -5.633 1.00 95.12 99 PRO A N 1
ATOM 796 C CA . PRO A 1 99 ? 4.801 5.777 -4.523 1.00 95.12 99 PRO A CA 1
ATOM 797 C C . PRO A 1 99 ? 4.347 6.992 -3.690 1.00 95.12 99 PRO A C 1
ATOM 799 O O . PRO A 1 99 ? 3.154 7.072 -3.401 1.00 95.12 99 PRO A O 1
ATOM 802 N N . PRO A 1 100 ? 5.203 7.989 -3.368 1.00 94.88 100 PRO A N 1
ATOM 803 C CA . PRO A 1 100 ? 4.747 9.197 -2.676 1.00 94.88 100 PRO A CA 1
ATOM 804 C C . PRO A 1 100 ? 3.718 10.006 -3.480 1.00 94.88 100 PRO A C 1
ATOM 806 O O . PRO A 1 100 ? 2.717 10.449 -2.922 1.00 94.88 100 PRO A O 1
ATOM 809 N N . GLN A 1 101 ? 3.930 10.167 -4.793 1.00 95.19 101 GLN A N 1
ATOM 810 C CA . GLN A 1 101 ? 2.997 10.889 -5.669 1.00 95.19 101 GLN A CA 1
ATOM 811 C C . GLN A 1 101 ? 1.666 10.144 -5.809 1.00 95.19 101 GLN A C 1
ATOM 813 O O . GLN A 1 101 ? 0.604 10.764 -5.826 1.00 95.19 101 GLN A O 1
ATOM 818 N N . LEU A 1 102 ? 1.714 8.811 -5.886 1.00 95.69 102 LEU A N 1
ATOM 819 C CA . LEU A 1 102 ? 0.516 7.981 -5.904 1.00 95.69 102 LEU A CA 1
ATOM 820 C C . LEU A 1 102 ? -0.259 8.102 -4.584 1.00 95.69 102 LEU A C 1
ATOM 822 O O . LEU A 1 102 ? -1.476 8.268 -4.610 1.00 95.69 102 LEU A O 1
ATOM 826 N N . ALA A 1 103 ? 0.430 8.071 -3.439 1.00 95.62 103 ALA A N 1
ATOM 827 C CA . ALA A 1 103 ? -0.196 8.238 -2.129 1.00 95.62 103 ALA A CA 1
ATOM 828 C C . ALA A 1 103 ? -0.880 9.605 -1.986 1.00 95.62 103 ALA A C 1
ATOM 830 O O . ALA A 1 103 ? -1.997 9.676 -1.481 1.00 95.62 103 ALA A O 1
ATOM 831 N N . GLU A 1 104 ? -0.248 10.679 -2.462 1.00 94.06 104 GLU A N 1
ATOM 832 C CA . GLU A 1 104 ? -0.846 12.018 -2.488 1.00 94.06 104 GLU A CA 1
ATOM 833 C C . GLU A 1 104 ? -2.086 12.069 -3.393 1.00 94.06 104 GLU A C 1
ATOM 835 O O . GLU A 1 104 ? -3.139 12.568 -2.987 1.00 94.06 104 GLU A O 1
ATOM 840 N N . HIS A 1 105 ? -1.994 11.515 -4.606 1.00 93.38 105 HIS A N 1
ATOM 841 C CA . HIS A 1 105 ? -3.114 11.464 -5.544 1.00 93.38 105 HIS A CA 1
ATOM 842 C C . HIS A 1 105 ? -4.320 10.719 -4.951 1.00 93.38 105 HIS A C 1
ATOM 844 O O . HIS A 1 105 ? -5.434 11.246 -4.934 1.00 93.38 105 HIS A O 1
ATOM 850 N N . LEU A 1 106 ? -4.088 9.522 -4.408 1.00 93.75 106 LEU A N 1
ATOM 851 C CA . LEU A 1 106 ? -5.122 8.709 -3.769 1.00 93.75 106 LEU A CA 1
ATOM 852 C C . LEU A 1 106 ? -5.655 9.362 -2.492 1.00 93.75 106 LEU A C 1
ATOM 854 O O . LEU A 1 106 ? -6.859 9.334 -2.247 1.00 93.75 106 LEU A O 1
ATOM 858 N N . GLY A 1 107 ? -4.789 9.997 -1.702 1.00 90.88 107 GLY A N 1
ATOM 859 C CA . GLY A 1 107 ? -5.188 10.740 -0.512 1.00 90.88 107 GLY A CA 1
ATOM 860 C C . GLY A 1 107 ? -6.149 11.880 -0.845 1.00 90.88 107 GLY A C 1
ATOM 861 O O . GLY A 1 107 ? -7.163 12.047 -0.170 1.00 90.88 107 GLY A O 1
ATOM 862 N N . 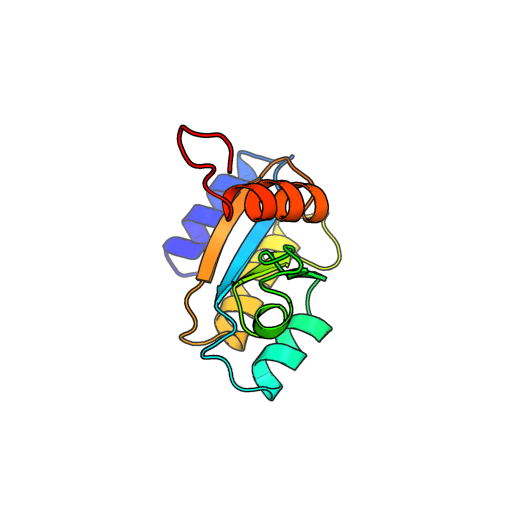ASN A 1 108 ? -5.918 12.602 -1.943 1.00 86.38 108 ASN A N 1
ATOM 863 C CA . ASN A 1 108 ? -6.852 13.622 -2.426 1.00 86.38 108 ASN A CA 1
ATOM 864 C C . ASN A 1 108 ? -8.204 13.035 -2.864 1.00 86.38 108 ASN A C 1
ATOM 866 O O . ASN A 1 108 ? -9.237 13.671 -2.643 1.00 86.38 108 ASN A O 1
ATOM 870 N N . ALA A 1 109 ? -8.218 11.818 -3.416 1.00 83.50 109 ALA A N 1
ATOM 871 C CA . ALA A 1 109 ? -9.441 11.121 -3.820 1.00 83.50 109 ALA A CA 1
ATOM 872 C C . ALA A 1 109 ? -10.318 10.665 -2.635 1.00 83.50 109 ALA A C 1
ATOM 874 O O . ALA A 1 109 ? -11.488 10.345 -2.828 1.00 83.50 109 ALA A O 1
ATOM 875 N N . THR A 1 110 ? -9.801 10.684 -1.400 1.00 76.38 110 THR A N 1
ATOM 876 C CA . THR A 1 110 ? -10.596 10.387 -0.189 1.00 76.38 110 THR A CA 1
ATOM 877 C C . THR A 1 110 ? -11.535 11.526 0.220 1.00 76.38 110 THR A C 1
ATOM 879 O O . THR A 1 110 ? -12.303 11.388 1.168 1.00 76.38 110 THR A O 1
ATOM 882 N N . THR A 1 111 ? -11.486 12.666 -0.477 1.00 72.88 111 THR A N 1
ATOM 883 C CA . THR A 1 111 ? -12.359 13.819 -0.237 1.00 72.88 111 THR A CA 1
ATOM 884 C C . THR A 1 111 ? -13.329 13.990 -1.402 1.00 72.88 111 THR A C 1
ATOM 886 O O . THR A 1 111 ? -12.917 14.321 -2.512 1.00 72.88 111 THR A O 1
ATOM 889 N N . ALA A 1 112 ? -14.626 13.826 -1.149 1.00 70.25 112 ALA A N 1
ATOM 890 C CA . ALA A 1 112 ? -15.661 14.294 -2.063 1.00 70.25 112 ALA A CA 1
ATOM 891 C C . ALA A 1 112 ? -16.020 15.735 -1.688 1.00 70.25 112 ALA A C 1
ATOM 893 O O . ALA A 1 112 ? -16.321 16.004 -0.528 1.00 70.25 112 ALA A O 1
ATOM 894 N N . LYS A 1 113 ? -15.977 16.653 -2.656 1.00 67.50 113 LYS A N 1
ATOM 895 C CA . LYS A 1 113 ? -16.552 17.990 -2.477 1.00 67.50 113 LYS A CA 1
ATOM 896 C C . LYS A 1 113 ? -18.031 17.932 -2.818 1.00 67.50 113 LYS A C 1
ATOM 898 O O . LYS A 1 113 ? -18.391 17.349 -3.845 1.00 67.50 113 LYS A O 1
ATOM 903 N N . GLY A 1 114 ? -18.866 18.532 -1.977 1.00 69.50 114 GLY A N 1
ATOM 904 C CA . GLY A 1 114 ? -20.269 18.727 -2.312 1.00 69.50 114 GLY A CA 1
ATOM 905 C C . GLY A 1 114 ? -20.426 19.621 -3.553 1.00 69.50 114 GLY A C 1
ATOM 906 O O . GLY A 1 114 ? -19.489 20.323 -3.946 1.00 69.50 114 GLY A O 1
ATOM 907 N N . PRO A 1 115 ? -21.602 19.622 -4.206 1.00 70.56 115 PRO A N 1
ATOM 908 C CA . PRO A 1 115 ? -21.898 20.533 -5.318 1.00 70.56 115 PRO A CA 1
ATOM 909 C C . PRO A 1 115 ? -21.825 22.024 -4.931 1.00 70.56 115 PRO A C 1
ATOM 911 O O . PRO A 1 115 ? -21.746 22.881 -5.806 1.00 70.56 115 PRO A O 1
ATOM 914 N N . ASP A 1 116 ? -21.831 22.333 -3.637 1.00 75.62 116 ASP A N 1
ATOM 915 C CA . ASP A 1 116 ? -21.609 23.651 -3.037 1.00 75.62 116 ASP A CA 1
ATOM 916 C C . ASP A 1 116 ? -20.122 23.999 -2.832 1.00 75.62 116 ASP A C 1
ATOM 918 O O . ASP A 1 116 ? -19.795 25.128 -2.466 1.00 75.62 116 ASP A O 1
ATOM 922 N N . GLY A 1 117 ? -19.207 23.065 -3.105 1.00 62.19 117 GLY A N 1
ATOM 923 C CA . GLY A 1 117 ? -17.767 23.257 -2.949 1.00 62.19 117 GLY A CA 1
ATOM 924 C C . GLY A 1 117 ? -17.276 23.253 -1.498 1.00 62.19 117 GLY A C 1
ATOM 925 O O . GLY A 1 117 ? -16.089 23.529 -1.292 1.00 62.19 117 GLY A O 1
ATOM 926 N N . ALA A 1 118 ? -18.158 22.940 -0.542 1.00 53.62 118 ALA A N 1
ATOM 927 C CA . ALA A 1 118 ? -17.836 22.723 0.866 1.00 53.62 118 ALA A CA 1
ATOM 928 C C . ALA A 1 118 ? -17.394 21.273 1.131 1.00 53.62 118 ALA A C 1
ATOM 930 O O . ALA A 1 118 ? -17.828 20.349 0.396 1.00 53.62 118 ALA A O 1
#

Foldseek 3Di:
DDPVLVVVLVVCVVVVLKFKKKKWQQQPPDPVLLVVQVVQWPKDFLQPDPVCPVCRSRGIIITGGNDDDDSVSRSVVVVVCCVSRPPIDMDMDIDSDDSVVVSPVSSVVVDDQDPVRD

Radius of gyration: 15.01 Å; Cα contacts (8 Å, |Δi|>4): 154; chains: 1; bounding box: 36×43×36 Å

Mean predicted aligned error: 4.77 Å

pLDDT: mean 89.66, std 8.38, range [53.62, 97.56]

Secondary structure (DSSP, 8-state):
--HHHHHHHHHHHH-TT-EEEEEEE-TTS-HHHHHHHHHHSEEEES--SGGGGGGTTTSEEEEE-SS-S-HHHHHHHHHHHHHHHTTS-EEEEEESS-HHHHHHHHHHHT-PPPTT--

Nearest PDB structures (foldseek):
  7r2y-assembly1_A  TM=4.806E-01  e=1.063E+00  Synechocystis sp. PCC 6803
  5d4o-assembly1_B  TM=5.223E-01  e=1.642E+00  Thiomonas intermedia K12
  7obj-assembly1_B  TM=4.032E-01  e=7.788E-01  Synechocystis sp. PCC 6803
  5drk-assembly1_C  TM=3.623E-01  e=1.642E+00  Thiomonas intermedia K12
  7r32-assembly1_A  TM=3.261E-01  e=1.543E+00  Synechocystis sp. PCC 6803